Protein AF-A0A8T4Q650-F1 (afdb_monomer_lite)

pLDDT: mean 80.3, std 16.95, range [41.69, 94.5]

Foldseek 3Di:
DDPPPVPDVVVVWDADPPPRHTDDPPPQWDQDPVVRAIAGNVPRDTD

Secondary structure (DSSP, 8-state):
--------GGGTS-B-TTT-PBP-BTTTEEEETTTTEEEETTT--B-

Sequence (47 aa):
MELNFFGAPEYLEPHCPGCKAKIDYGVTTIYDDTVKGHKCLACGILL

Radius of gyration: 13.63 Å; chains: 1; bounding box: 26×28×36 Å

Structure (mmCIF, N/CA/C/O backbone):
data_AF-A0A8T4Q650-F1
#
_entry.id   AF-A0A8T4Q650-F1
#
loop_
_atom_site.group_PDB
_atom_site.id
_atom_site.type_symbol
_atom_site.label_atom_id
_atom_site.label_alt_id
_atom_site.label_comp_id
_atom_site.label_asym_id
_atom_site.label_entity_id
_atom_site.label_seq_id
_atom_site.pdbx_PDB_ins_code
_atom_site.Cartn_x
_atom_site.Cartn_y
_atom_site.Cartn_z
_atom_site.occupancy
_atom_site.B_iso_or_equiv
_atom_site.auth_seq_id
_atom_site.auth_comp_id
_atom_site.auth_asym_id
_atom_site.auth_atom_id
_atom_site.pdbx_PDB_model_num
ATOM 1 N N . MET A 1 1 ? 14.928 22.089 -26.223 1.00 41.69 1 MET A N 1
ATOM 2 C CA . MET A 1 1 ? 14.831 20.632 -26.435 1.00 41.69 1 MET A CA 1
ATOM 3 C C . MET A 1 1 ? 14.316 20.055 -25.131 1.00 41.69 1 MET A C 1
ATOM 5 O O . MET A 1 1 ? 15.096 19.841 -24.215 1.00 41.69 1 MET A O 1
ATOM 9 N N . GLU A 1 2 ? 12.994 19.981 -24.991 1.00 48.28 2 GLU A N 1
ATOM 10 C CA . GLU A 1 2 ? 12.357 19.430 -23.794 1.00 48.28 2 GLU A CA 1
ATOM 11 C C . GLU A 1 2 ? 12.574 17.918 -23.810 1.00 48.28 2 GLU A C 1
ATOM 13 O O . GLU A 1 2 ? 12.032 17.197 -24.647 1.00 48.28 2 GLU A O 1
ATOM 18 N N . LEU A 1 3 ? 13.471 17.450 -22.944 1.00 52.03 3 LEU A N 1
ATOM 19 C CA . LEU A 1 3 ? 13.675 16.030 -22.709 1.00 52.03 3 LEU A CA 1
ATOM 20 C C . LEU A 1 3 ? 12.432 15.525 -21.979 1.00 52.03 3 LEU A C 1
ATOM 22 O O . LEU A 1 3 ? 12.258 15.762 -20.787 1.00 52.03 3 LEU A O 1
ATOM 26 N N . ASN A 1 4 ? 11.551 14.861 -22.721 1.00 54.69 4 ASN A N 1
ATOM 27 C CA . ASN A 1 4 ? 10.449 14.082 -22.175 1.00 54.69 4 ASN A CA 1
ATOM 28 C C . ASN A 1 4 ? 11.028 12.960 -21.293 1.00 54.69 4 ASN A C 1
ATOM 30 O O . ASN A 1 4 ? 11.268 11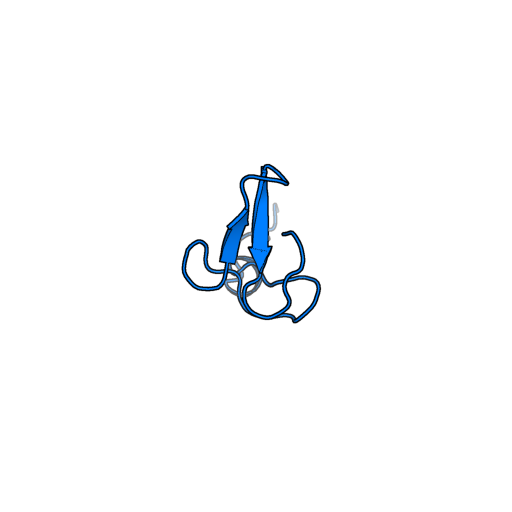.850 -21.757 1.00 54.69 4 ASN A O 1
ATOM 34 N N . PHE A 1 5 ? 11.268 13.257 -20.015 1.00 51.38 5 PHE A N 1
ATOM 35 C CA . PHE A 1 5 ? 11.762 12.320 -18.996 1.00 51.38 5 PHE A CA 1
ATOM 36 C C . PHE A 1 5 ? 10.703 11.289 -18.544 1.00 51.38 5 PHE A C 1
ATOM 38 O O . PHE A 1 5 ? 10.955 10.494 -17.647 1.00 51.38 5 PHE A O 1
ATOM 45 N N . PHE A 1 6 ? 9.528 11.260 -19.178 1.00 54.75 6 PHE A N 1
ATOM 46 C CA . PHE A 1 6 ? 8.391 10.393 -18.836 1.00 54.75 6 PHE A CA 1
ATOM 47 C C . PHE A 1 6 ? 8.328 9.102 -19.673 1.00 54.75 6 PHE A C 1
ATOM 49 O O . PHE A 1 6 ? 7.250 8.578 -19.936 1.00 54.75 6 PHE A O 1
ATOM 56 N N . GLY A 1 7 ? 9.473 8.613 -20.153 1.00 47.84 7 GLY A N 1
ATOM 57 C CA . GLY A 1 7 ? 9.541 7.490 -21.094 1.00 47.84 7 GLY A CA 1
ATOM 58 C C . GLY A 1 7 ? 10.219 6.225 -20.575 1.00 47.84 7 GLY A C 1
ATOM 59 O O . GLY A 1 7 ? 10.393 5.299 -21.361 1.00 47.84 7 GLY A O 1
ATOM 60 N N . ALA A 1 8 ? 10.637 6.164 -19.307 1.00 53.03 8 ALA A N 1
ATOM 61 C CA . ALA A 1 8 ? 11.270 4.955 -18.782 1.00 53.03 8 ALA A CA 1
ATOM 62 C C . ALA A 1 8 ? 10.227 4.079 -18.051 1.00 53.03 8 ALA A C 1
ATOM 64 O O . ALA A 1 8 ? 9.604 4.559 -17.100 1.00 53.03 8 ALA A O 1
ATOM 65 N N . PRO A 1 9 ? 10.027 2.806 -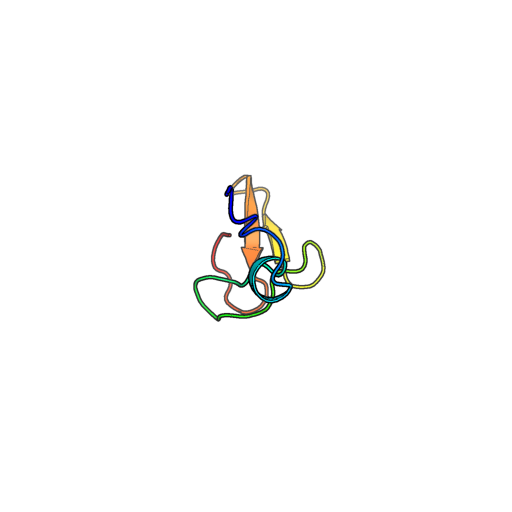18.450 1.00 55.09 9 PRO A N 1
ATOM 66 C CA . PRO A 1 9 ? 9.105 1.871 -17.783 1.00 55.09 9 PRO A CA 1
ATOM 67 C C . PRO A 1 9 ? 9.448 1.653 -16.303 1.00 55.09 9 PRO 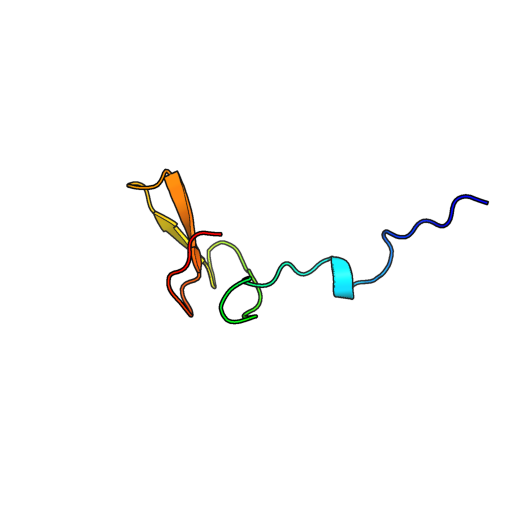A C 1
ATOM 69 O O . PRO A 1 9 ? 8.578 1.406 -15.479 1.00 55.09 9 PRO A O 1
ATOM 72 N N . GLU A 1 10 ? 10.711 1.851 -15.954 1.00 51.47 10 GLU A N 1
ATOM 73 C CA . GLU A 1 10 ? 11.244 1.841 -14.594 1.00 51.47 10 GLU A CA 1
ATOM 74 C C . GLU A 1 10 ? 10.719 2.982 -13.690 1.00 51.47 10 GLU A C 1
ATOM 76 O O . GLU A 1 10 ? 10.758 2.842 -12.470 1.00 51.47 10 GLU A O 1
ATOM 81 N N . TYR A 1 11 ? 10.145 4.060 -14.248 1.00 54.28 11 TYR A N 1
ATOM 82 C CA . TYR A 1 11 ? 9.413 5.095 -13.489 1.00 54.28 11 TYR A CA 1
ATOM 83 C C . TYR A 1 11 ? 7.888 4.895 -13.480 1.00 54.28 11 TYR A C 1
ATOM 85 O O . TYR A 1 11 ? 7.179 5.653 -12.819 1.00 54.28 11 TYR A O 1
ATOM 93 N N . LEU A 1 12 ? 7.367 3.906 -14.212 1.00 62.12 12 LEU A N 1
ATOM 94 C CA . LEU A 1 12 ? 5.926 3.649 -14.331 1.00 62.12 12 LEU A CA 1
ATOM 95 C C . LEU A 1 12 ? 5.394 2.702 -13.250 1.00 62.12 12 LEU A C 1
ATOM 97 O O . LEU A 1 12 ? 4.187 2.666 -13.016 1.00 62.12 12 LEU A O 1
ATOM 101 N N . GLU A 1 13 ? 6.269 1.955 -12.577 1.00 75.25 13 GLU A N 1
ATOM 102 C CA . GLU A 1 13 ? 5.866 0.967 -11.579 1.00 75.25 13 GLU A CA 1
ATOM 103 C C . GLU A 1 13 ? 6.136 1.490 -10.159 1.00 75.25 13 GLU A C 1
ATOM 105 O O . GLU A 1 13 ? 7.287 1.504 -9.706 1.00 75.25 13 GLU A O 1
ATOM 110 N N . PRO A 1 14 ? 5.102 1.941 -9.423 1.00 83.62 14 PRO A N 1
ATOM 111 C CA . PRO A 1 14 ? 5.277 2.364 -8.041 1.00 83.62 14 PRO A CA 1
ATOM 112 C C . PRO A 1 14 ? 5.720 1.173 -7.178 1.00 83.62 14 PRO A C 1
ATOM 114 O O . PRO A 1 14 ? 5.262 0.046 -7.358 1.00 83.62 14 PRO A O 1
ATOM 117 N N . HIS A 1 15 ? 6.618 1.412 -6.223 1.00 89.50 15 HIS A N 1
ATOM 118 C CA . HIS A 1 15 ? 7.117 0.395 -5.291 1.00 89.50 15 HIS A CA 1
ATOM 119 C C . HIS A 1 15 ? 6.934 0.860 -3.847 1.00 89.50 15 HIS A C 1
ATOM 121 O O . HIS A 1 15 ? 7.056 2.044 -3.535 1.00 89.50 15 HIS A O 1
ATOM 127 N N . CYS A 1 16 ? 6.672 -0.086 -2.947 1.00 90.44 16 CYS A N 1
ATOM 128 C CA . CYS A 1 16 ? 6.473 0.179 -1.534 1.00 90.44 16 CYS A CA 1
ATOM 129 C C . CYS A 1 16 ? 7.744 0.807 -0.936 1.00 90.44 16 CYS A C 1
ATOM 131 O O . CYS A 1 16 ? 8.820 0.209 -1.032 1.00 90.44 16 CYS A O 1
ATOM 133 N N . PRO A 1 17 ? 7.657 1.956 -0.244 1.00 88.69 17 PRO A N 1
ATOM 134 C CA . PRO A 1 17 ? 8.830 2.629 0.306 1.00 88.69 17 PRO A CA 1
ATOM 135 C C . PRO A 1 17 ? 9.537 1.790 1.379 1.00 88.69 17 PRO A C 1
ATOM 137 O O . PRO A 1 17 ? 10.762 1.846 1.465 1.00 88.69 17 PRO A O 1
ATOM 140 N N . GLY A 1 18 ? 8.781 0.981 2.138 1.00 90.31 18 GLY A N 1
ATOM 141 C CA . GLY A 1 18 ? 9.299 0.113 3.200 1.00 90.31 18 GLY A CA 1
ATOM 142 C C . GLY A 1 18 ? 10.013 -1.147 2.700 1.00 90.31 18 GLY A C 1
ATOM 143 O O . GLY A 1 18 ? 11.190 -1.336 2.978 1.00 90.31 18 GLY A O 1
ATOM 144 N N . CYS A 1 19 ? 9.316 -2.016 1.960 1.00 91.31 19 CYS A N 1
ATOM 145 C CA . CYS A 1 19 ? 9.851 -3.324 1.550 1.00 91.31 19 CYS A CA 1
ATOM 146 C C . CYS A 1 19 ? 10.269 -3.428 0.078 1.00 91.31 19 CYS A C 1
ATOM 148 O O . CYS A 1 19 ? 10.668 -4.503 -0.357 1.00 91.31 19 CYS A O 1
ATOM 150 N N . LYS A 1 20 ? 10.148 -2.345 -0.702 1.00 89.50 20 LYS A N 1
ATOM 151 C CA . LYS A 1 20 ? 10.419 -2.313 -2.150 1.00 89.50 20 LYS A CA 1
ATOM 152 C C . LYS A 1 20 ? 9.588 -3.294 -2.985 1.00 89.50 20 LYS A C 1
ATOM 154 O O . LYS A 1 20 ? 9.867 -3.446 -4.165 1.00 89.50 20 LYS A O 1
ATOM 159 N N . ALA A 1 21 ? 8.551 -3.920 -2.422 1.00 89.06 21 ALA A N 1
ATOM 160 C CA . ALA A 1 21 ? 7.601 -4.710 -3.198 1.00 89.06 21 ALA A CA 1
ATOM 161 C C . ALA A 1 21 ? 6.885 -3.818 -4.221 1.00 89.06 21 ALA A C 1
ATOM 163 O O . ALA A 1 21 ? 6.537 -2.678 -3.909 1.00 89.06 21 ALA A O 1
ATOM 164 N N . LYS A 1 22 ? 6.640 -4.338 -5.424 1.00 89.38 22 LYS A N 1
ATOM 165 C CA . LYS A 1 22 ? 5.847 -3.648 -6.445 1.00 89.38 22 LYS A CA 1
ATOM 166 C C . LYS A 1 22 ? 4.452 -3.325 -5.896 1.00 89.38 22 LYS A C 1
ATOM 168 O O . LYS A 1 22 ? 3.801 -4.192 -5.309 1.00 89.38 22 LYS A O 1
ATOM 173 N N . ILE A 1 23 ? 4.010 -2.080 -6.060 1.00 88.62 23 ILE A N 1
ATOM 174 C CA . ILE A 1 23 ? 2.663 -1.634 -5.701 1.00 88.62 23 ILE A CA 1
ATOM 175 C C . ILE A 1 23 ? 1.733 -1.977 -6.856 1.00 88.62 23 ILE A C 1
ATOM 177 O O . ILE A 1 23 ? 1.872 -1.470 -7.966 1.00 88.62 23 ILE A O 1
ATOM 181 N N . ASP A 1 24 ? 0.772 -2.835 -6.556 1.00 88.75 24 ASP A N 1
ATOM 182 C CA . ASP A 1 24 ? -0.313 -3.217 -7.437 1.00 88.75 24 ASP A CA 1
ATOM 183 C C . ASP A 1 24 ? -1.603 -3.134 -6.613 1.00 88.75 24 ASP A C 1
ATOM 185 O O . ASP A 1 24 ? -1.804 -3.883 -5.646 1.00 88.75 24 ASP A O 1
ATOM 189 N N . TYR A 1 25 ? -2.415 -2.116 -6.900 1.00 83.94 25 TYR A N 1
ATOM 190 C CA . TYR A 1 25 ? -3.563 -1.766 -6.071 1.00 83.94 25 TYR A CA 1
ATOM 191 C C . TYR A 1 25 ? -4.641 -2.847 -6.163 1.00 83.94 25 TYR A C 1
ATOM 193 O O . TYR A 1 25 ? -5.184 -3.106 -7.231 1.00 83.94 25 TYR A O 1
ATOM 201 N N . GLY A 1 26 ? -4.960 -3.468 -5.024 1.00 79.94 26 GLY A N 1
ATOM 202 C CA . GLY A 1 26 ? -5.872 -4.615 -4.956 1.00 79.94 26 GLY A CA 1
ATOM 203 C C . GLY A 1 26 ? -5.194 -5.983 -5.099 1.00 79.94 26 GLY A C 1
ATOM 204 O O . GLY A 1 26 ? -5.868 -6.994 -4.921 1.00 79.94 26 GLY A O 1
ATOM 205 N N . VAL A 1 27 ? -3.879 -6.031 -5.359 1.00 88.25 27 VAL A N 1
ATOM 206 C CA . VAL A 1 27 ? -3.084 -7.274 -5.376 1.00 88.25 27 VAL A CA 1
ATOM 207 C C . VAL A 1 27 ? -2.054 -7.281 -4.249 1.00 88.25 27 VAL A C 1
ATOM 209 O O . VAL A 1 27 ? -2.061 -8.176 -3.409 1.00 88.25 27 VAL A O 1
ATOM 212 N N . THR A 1 28 ? -1.173 -6.278 -4.205 1.00 90.25 28 THR A N 1
ATOM 213 C CA . THR A 1 28 ? -0.130 -6.137 -3.171 1.00 90.25 28 THR A CA 1
ATOM 214 C C . THR A 1 28 ? -0.455 -5.048 -2.156 1.00 90.25 28 THR A C 1
ATOM 216 O O . THR A 1 28 ? 0.321 -4.815 -1.224 1.00 90.25 28 THR A O 1
ATOM 219 N N . THR A 1 29 ? -1.609 -4.396 -2.299 1.00 92.62 29 THR A N 1
ATOM 220 C CA . THR A 1 29 ? -2.1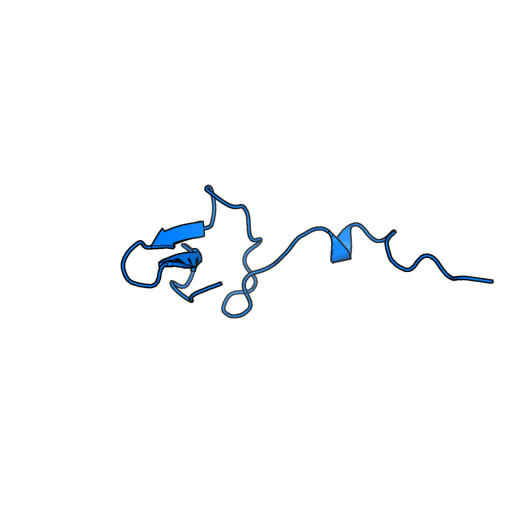17 -3.412 -1.345 1.00 92.62 29 THR A CA 1
ATOM 221 C C . THR A 1 29 ? -3.560 -3.700 -0.960 1.00 92.62 29 THR A C 1
ATOM 223 O O . THR A 1 29 ? -4.327 -4.253 -1.747 1.00 92.62 29 THR A O 1
ATOM 226 N N . ILE A 1 30 ? -3.937 -3.294 0.249 1.00 94.12 30 ILE A N 1
ATOM 227 C CA . ILE A 1 30 ? -5.303 -3.380 0.768 1.00 94.12 30 ILE A CA 1
ATOM 228 C C . ILE A 1 30 ? -5.742 -2.012 1.275 1.00 94.12 30 ILE A C 1
ATOM 230 O O . ILE A 1 30 ? -4.960 -1.308 1.910 1.00 94.12 30 ILE A O 1
ATOM 234 N N . TYR A 1 31 ? -6.979 -1.622 0.979 1.00 92.81 31 TYR A N 1
ATOM 235 C CA . TYR A 1 31 ? -7.545 -0.398 1.536 1.00 92.81 31 TYR A CA 1
ATOM 236 C C . TYR A 1 31 ? -7.893 -0.609 3.013 1.00 92.81 31 TYR A C 1
ATOM 238 O O . TYR A 1 31 ? -8.570 -1.576 3.360 1.00 92.81 31 TYR A O 1
ATOM 246 N N . ASP A 1 32 ? -7.433 0.293 3.876 1.00 91.88 32 ASP A N 1
ATOM 247 C CA . ASP A 1 32 ? -7.755 0.314 5.298 1.00 91.88 32 ASP A CA 1
ATOM 248 C C . ASP A 1 32 ? -8.630 1.532 5.612 1.00 91.88 32 ASP A C 1
ATOM 250 O O . ASP A 1 32 ? -8.203 2.688 5.527 1.00 91.88 32 ASP A O 1
ATOM 254 N N . ASP A 1 33 ? -9.873 1.246 5.995 1.00 92.94 33 ASP A N 1
ATOM 255 C CA . ASP A 1 33 ? -10.908 2.245 6.257 1.00 92.94 33 ASP A CA 1
ATOM 256 C C . ASP A 1 33 ? -10.615 3.107 7.499 1.00 92.94 33 ASP A C 1
ATOM 258 O O . ASP A 1 33 ? -11.065 4.250 7.590 1.00 92.94 33 ASP A O 1
ATOM 262 N N . THR A 1 34 ? -9.806 2.593 8.430 1.00 92.94 34 THR A N 1
ATOM 263 C CA . THR A 1 34 ? -9.434 3.265 9.687 1.00 92.94 34 THR A CA 1
ATOM 264 C C . THR A 1 34 ? -8.536 4.467 9.427 1.00 92.94 34 THR A C 1
ATOM 266 O O . THR A 1 34 ? -8.674 5.512 10.058 1.00 92.94 34 THR A O 1
ATOM 269 N N . VAL A 1 35 ? -7.601 4.308 8.491 1.00 90.75 35 VAL A N 1
ATOM 270 C CA . VAL A 1 35 ? -6.604 5.324 8.115 1.00 90.75 35 VAL A CA 1
ATOM 271 C C . VAL A 1 35 ? -6.944 6.007 6.794 1.00 90.75 35 VAL A C 1
ATOM 273 O O . VAL A 1 35 ? -6.213 6.895 6.366 1.00 90.75 35 VAL A O 1
ATOM 276 N N . LYS A 1 36 ? -8.053 5.602 6.158 1.00 91.94 36 LYS A N 1
ATOM 277 C CA . LYS A 1 36 ? -8.518 6.098 4.858 1.00 91.94 36 LYS A CA 1
ATOM 278 C C . LYS A 1 36 ? -7.424 6.044 3.784 1.00 91.94 36 LYS A C 1
ATOM 280 O O . LYS A 1 36 ? -7.269 6.985 3.010 1.00 91.94 36 LYS A O 1
ATOM 285 N N . GLY A 1 37 ? -6.675 4.940 3.724 1.00 90.19 37 GLY A N 1
ATOM 286 C CA . GLY A 1 37 ? -5.541 4.787 2.808 1.00 90.19 37 GLY A CA 1
ATOM 287 C C . GLY A 1 37 ? -5.183 3.333 2.509 1.00 90.19 37 GLY A C 1
ATOM 288 O O . GLY A 1 37 ? -5.724 2.410 3.115 1.00 90.19 37 GLY A O 1
ATOM 289 N N . HIS A 1 38 ? -4.273 3.117 1.558 1.00 92.12 38 HIS A N 1
ATOM 290 C CA . HIS A 1 38 ? -3.826 1.775 1.182 1.00 92.12 38 HIS A CA 1
ATOM 291 C C 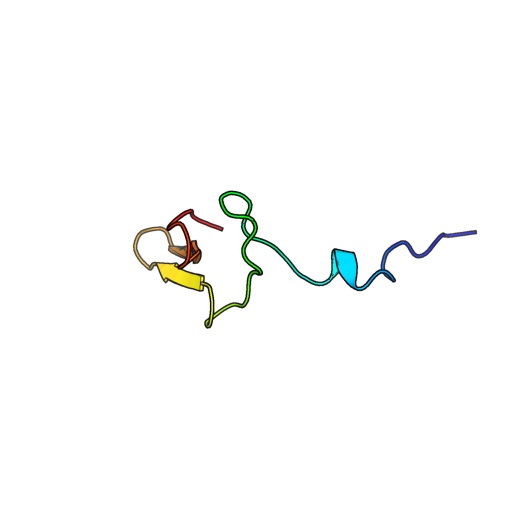. HIS A 1 38 ? -2.623 1.343 2.010 1.00 92.12 38 HIS A C 1
ATOM 293 O O . HIS A 1 38 ? -1.649 2.073 2.139 1.00 92.12 38 HIS A O 1
ATOM 299 N N . LYS A 1 39 ? -2.649 0.117 2.522 1.00 93.56 39 LYS A N 1
ATOM 300 C CA . LYS A 1 39 ? -1.497 -0.519 3.155 1.00 93.56 39 LYS A CA 1
ATOM 301 C C . LYS A 1 39 ? -0.848 -1.497 2.198 1.00 93.56 39 LYS A C 1
ATOM 303 O O . LYS A 1 39 ? -1.536 -2.239 1.500 1.00 93.56 39 LYS A O 1
ATOM 308 N N . CYS A 1 40 ? 0.477 -1.543 2.199 1.00 94.50 40 CYS A N 1
ATOM 309 C CA . CYS A 1 40 ? 1.213 -2.612 1.544 1.00 94.50 40 CYS A CA 1
ATOM 310 C C . CYS A 1 40 ? 0.949 -3.935 2.275 1.00 94.50 40 CYS A C 1
ATOM 312 O O . CYS A 1 40 ? 1.187 -4.035 3.476 1.00 94.50 40 CYS A O 1
ATOM 314 N N . LEU A 1 41 ? 0.514 -4.970 1.562 1.00 92.50 41 LEU A N 1
ATOM 315 C CA . LEU A 1 41 ? 0.282 -6.301 2.128 1.00 92.50 41 LEU A CA 1
ATOM 316 C C . LEU A 1 41 ? 1.582 -7.015 2.517 1.00 92.50 41 LEU A C 1
ATOM 318 O O . LEU A 1 41 ? 1.571 -7.851 3.413 1.00 92.50 41 LEU A O 1
ATOM 322 N N . ALA A 1 42 ? 2.704 -6.670 1.881 1.00 91.69 42 ALA A N 1
ATOM 323 C CA . ALA A 1 42 ? 3.988 -7.312 2.153 1.00 91.69 42 ALA A CA 1
ATOM 324 C C . ALA A 1 42 ? 4.633 -6.846 3.472 1.00 91.69 42 ALA A C 1
ATOM 326 O O . ALA A 1 42 ? 5.285 -7.642 4.140 1.00 91.69 42 ALA A O 1
ATOM 327 N N . CYS A 1 43 ? 4.474 -5.573 3.860 1.00 92.94 43 CYS A N 1
ATOM 328 C CA . CYS A 1 43 ? 5.110 -5.035 5.074 1.00 92.94 43 CYS A CA 1
ATOM 329 C C . CYS A 1 43 ? 4.194 -4.210 5.987 1.00 92.94 43 CYS A C 1
ATOM 331 O O . CYS A 1 43 ? 4.658 -3.688 6.997 1.00 92.94 43 CYS A O 1
ATOM 333 N N . GLY A 1 44 ? 2.917 -4.048 5.639 1.00 90.56 44 GLY A N 1
ATOM 334 C CA . GLY A 1 44 ? 1.910 -3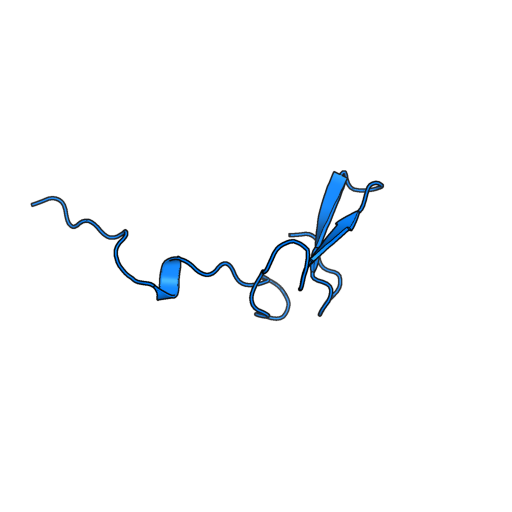.364 6.455 1.00 90.56 44 GLY A CA 1
ATOM 335 C C . GLY A 1 44 ? 2.016 -1.837 6.505 1.00 90.56 44 GLY A C 1
ATOM 336 O O . GLY A 1 44 ? 1.189 -1.206 7.163 1.00 90.56 44 GLY A O 1
ATOM 337 N N . ILE A 1 45 ? 3.003 -1.231 5.833 1.00 92.50 45 ILE A N 1
ATOM 338 C CA . ILE A 1 45 ? 3.167 0.228 5.828 1.00 92.50 45 ILE A CA 1
ATOM 339 C C . ILE A 1 45 ? 2.040 0.893 5.036 1.00 92.50 45 ILE A C 1
ATOM 341 O O . ILE A 1 45 ? 1.572 0.342 4.038 1.00 92.50 45 ILE A O 1
ATOM 345 N N . LEU A 1 46 ? 1.631 2.080 5.477 1.00 92.31 46 LEU A N 1
ATOM 346 C CA . LEU A 1 46 ? 0.728 2.942 4.724 1.00 92.31 46 LEU A CA 1
ATOM 347 C C . LEU A 1 46 ? 1.457 3.500 3.491 1.00 92.31 46 LEU A C 1
ATOM 349 O O . LEU A 1 46 ? 2.595 3.958 3.612 1.00 92.31 46 LEU A O 1
ATOM 353 N N . LEU A 1 47 ? 0.810 3.404 2.332 1.00 87.56 47 LEU A N 1
ATOM 354 C CA . LEU A 1 47 ? 1.263 3.907 1.035 1.00 87.56 47 LEU A CA 1
ATOM 355 C C . LEU A 1 47 ? 0.622 5.256 0.717 1.00 87.56 47 LEU A C 1
ATOM 357 O O . LEU A 1 47 ? -0.579 5.419 1.036 1.00 87.56 47 LEU A O 1
#